Protein AF-A0A838VSC6-F1 (afdb_monomer_lite)

pLDDT: mean 79.63, std 15.93, range [30.81, 96.88]

Sequence (153 aa):
KWQLATQLRRPEQKHLFTVTYDEFTVDNPLNRIFRYVVEKLWQLTRHSGNRQILTGLRYWMDEVTLLPVVTADMGNQIQLSRLNQQYEPLLNLARLFLERLGLQLSASDVTAFSFVFDINQLFERFIIGFIQCHRDEILPPSLKHFVSVVVHD

Secondary structure (DSSP, 8-state):
-B-HHHHTT-GGGTTS--B------S--HHHHHHHHHHHHHHHH---HHHHHHHHHHHHHTTTS---S---HHHHHTPPPPTTTGGGHHHHHHHHHHHHHHHHHHHS-S---------HHHHHHHHHHHHHHHTHHHHS-GGGTTTGGGSS--

Radius of gyration: 22.58 Å; chains: 1; bounding box: 57×46×61 Å

Structure (mmCIF, N/CA/C/O backbone):
data_AF-A0A838VSC6-F1
#
_entry.id   AF-A0A838VSC6-F1
#
loop_
_atom_site.group_PDB
_atom_site.id
_atom_site.type_symbol
_atom_site.label_atom_id
_atom_site.label_alt_id
_atom_site.label_comp_id
_atom_site.label_asym_id
_atom_site.label_entity_id
_atom_site.label_seq_id
_atom_site.pdbx_PDB_ins_code
_atom_site.Cartn_x
_atom_site.Cartn_y
_atom_site.Cartn_z
_atom_site.occupancy
_atom_site.B_iso_or_equiv
_atom_site.auth_seq_id
_atom_site.auth_comp_id
_atom_site.auth_asym_id
_atom_site.auth_atom_id
_atom_site.pdbx_PDB_model_num
ATOM 1 N N . LYS A 1 1 ? 25.404 11.466 -9.692 1.00 54.50 1 LYS A N 1
ATOM 2 C CA . LYS A 1 1 ? 26.857 11.423 -9.419 1.00 54.50 1 LYS A CA 1
ATOM 3 C C . LYS A 1 1 ? 27.555 10.572 -10.481 1.00 54.50 1 LYS A C 1
ATOM 5 O O . LYS A 1 1 ? 27.040 9.536 -10.872 1.00 54.50 1 LYS A O 1
ATOM 10 N N . TRP A 1 2 ? 28.699 11.016 -10.994 1.00 52.53 2 TRP A N 1
ATOM 11 C CA . TRP A 1 2 ? 29.451 10.286 -12.023 1.00 52.53 2 TRP A CA 1
ATOM 12 C C . TRP A 1 2 ? 30.245 9.131 -11.401 1.00 52.53 2 TRP A C 1
ATOM 14 O O . TRP A 1 2 ? 30.943 9.345 -10.411 1.00 52.53 2 TRP A O 1
ATOM 24 N N . GLN A 1 3 ? 30.161 7.920 -11.962 1.00 63.66 3 GLN A N 1
ATOM 25 C CA . GLN A 1 3 ? 30.900 6.755 -11.460 1.00 63.66 3 GLN A CA 1
ATOM 26 C C . GLN A 1 3 ? 32.170 6.494 -12.272 1.00 63.66 3 GLN A C 1
ATOM 28 O O . GLN A 1 3 ? 32.252 5.579 -13.089 1.00 63.66 3 GLN A O 1
ATOM 33 N N . LEU A 1 4 ? 33.198 7.295 -11.991 1.00 61.06 4 LEU A N 1
ATOM 34 C CA . LEU A 1 4 ? 34.511 7.217 -12.641 1.00 61.06 4 LEU A CA 1
ATOM 35 C C . LEU A 1 4 ? 35.179 5.837 -12.507 1.00 61.06 4 LEU A C 1
ATOM 37 O O . LEU A 1 4 ? 35.776 5.350 -13.463 1.00 61.06 4 LEU A O 1
ATOM 41 N N . ALA A 1 5 ? 35.045 5.180 -11.351 1.00 69.88 5 ALA A N 1
ATOM 42 C CA . ALA A 1 5 ? 35.656 3.871 -11.105 1.00 69.88 5 ALA A CA 1
ATOM 43 C C . ALA A 1 5 ? 35.064 2.760 -11.991 1.00 69.88 5 ALA A C 1
ATOM 45 O O . ALA A 1 5 ? 35.792 1.893 -12.471 1.00 69.88 5 ALA A O 1
ATOM 46 N N . THR A 1 6 ? 33.752 2.796 -12.227 1.00 62.44 6 THR A N 1
ATOM 47 C CA . THR A 1 6 ? 33.040 1.836 -13.083 1.00 62.44 6 THR A CA 1
ATOM 48 C C . THR A 1 6 ? 33.321 2.116 -14.561 1.00 62.44 6 THR A C 1
ATOM 50 O O . THR A 1 6 ? 33.541 1.183 -15.330 1.00 62.44 6 THR A O 1
ATOM 53 N N . GLN A 1 7 ? 33.417 3.397 -14.932 1.00 66.69 7 GLN A N 1
ATOM 54 C CA . GLN A 1 7 ? 33.761 3.859 -16.280 1.00 66.69 7 GLN A CA 1
ATOM 55 C C . GLN A 1 7 ? 35.152 3.381 -16.729 1.00 66.69 7 GLN A C 1
ATOM 57 O O . GLN A 1 7 ? 35.326 2.935 -17.860 1.00 66.69 7 GLN A O 1
ATOM 62 N N . LEU A 1 8 ? 36.148 3.435 -15.839 1.00 68.31 8 LEU A N 1
ATOM 63 C CA . LEU A 1 8 ? 37.521 3.030 -16.160 1.00 68.31 8 LEU A CA 1
ATOM 64 C C . LEU A 1 8 ? 37.665 1.523 -16.432 1.00 68.31 8 LEU A C 1
ATOM 66 O O . LEU A 1 8 ? 38.620 1.111 -17.084 1.00 68.31 8 LEU A O 1
ATOM 70 N N . ARG A 1 9 ? 36.723 0.700 -15.948 1.00 70.00 9 ARG A N 1
ATOM 71 C CA . ARG A 1 9 ? 36.725 -0.761 -16.137 1.00 70.00 9 ARG A CA 1
ATOM 72 C C . ARG A 1 9 ? 36.204 -1.206 -17.509 1.00 70.00 9 ARG A C 1
ATOM 74 O O . ARG A 1 9 ? 36.309 -2.391 -17.804 1.00 70.00 9 ARG A O 1
ATOM 81 N N . ARG A 1 10 ? 35.649 -0.297 -18.323 1.00 67.75 10 ARG A N 1
ATOM 82 C CA . ARG A 1 10 ? 35.138 -0.571 -19.682 1.00 67.75 10 ARG A CA 1
ATOM 83 C C . ARG A 1 10 ? 35.673 0.443 -20.706 1.00 67.75 10 ARG A C 1
ATOM 85 O O . ARG A 1 10 ? 34.917 1.272 -21.221 1.00 67.75 10 ARG A O 1
ATOM 92 N N . PRO A 1 11 ? 36.988 0.435 -20.989 1.00 62.94 11 PRO A N 1
ATOM 93 C CA . PRO A 1 11 ? 37.634 1.385 -21.901 1.00 62.94 11 PRO A CA 1
ATOM 94 C C . PRO A 1 11 ? 37.166 1.288 -23.366 1.00 62.94 11 PRO A C 1
ATOM 96 O O . PRO A 1 11 ? 37.436 2.197 -24.149 1.00 62.94 11 PRO A O 1
ATOM 99 N N . GLU A 1 12 ? 36.467 0.222 -23.746 1.00 67.50 12 GLU A N 1
ATOM 100 C CA . GLU A 1 12 ? 35.842 0.005 -25.054 1.00 67.50 12 GLU A CA 1
ATOM 101 C C . GLU A 1 12 ? 34.532 0.797 -25.254 1.00 67.50 12 GLU A C 1
ATOM 103 O O . GLU A 1 12 ? 34.123 1.044 -26.387 1.00 67.50 12 GLU A O 1
ATOM 108 N N . GLN A 1 13 ? 33.904 1.281 -24.175 1.00 65.12 13 GLN A N 1
ATOM 109 C CA . GLN A 1 13 ? 32.624 2.010 -24.191 1.00 65.12 13 GLN A CA 1
ATOM 110 C C . GLN A 1 13 ? 32.787 3.505 -23.855 1.00 65.12 13 GLN A C 1
ATOM 112 O O . GLN A 1 13 ? 31.971 4.090 -23.150 1.00 65.12 13 GLN A O 1
ATOM 117 N N . LYS A 1 14 ? 33.831 4.168 -24.381 1.00 61.12 14 LYS A N 1
ATOM 118 C CA . LYS A 1 14 ? 34.123 5.602 -24.112 1.00 61.12 14 LYS A CA 1
ATOM 119 C C . LYS A 1 14 ? 32.982 6.570 -24.449 1.00 61.12 14 LYS A C 1
ATOM 121 O O . LYS A 1 14 ? 32.961 7.679 -23.929 1.00 61.12 14 LYS A O 1
ATOM 126 N N . HIS A 1 15 ? 32.075 6.164 -25.332 1.00 69.75 15 HIS A N 1
ATOM 127 C CA . HIS A 1 15 ? 30.925 6.947 -25.781 1.00 69.75 15 HIS A CA 1
ATOM 128 C C . HIS A 1 15 ? 29.717 6.865 -24.827 1.00 69.75 15 HIS A C 1
ATOM 130 O O . HIS A 1 15 ? 28.775 7.633 -24.991 1.00 69.75 15 HIS A O 1
ATOM 136 N N . LEU A 1 16 ? 29.732 5.968 -23.832 1.00 61.66 16 LEU A N 1
ATOM 137 C CA . LEU A 1 16 ? 28.656 5.804 -22.852 1.00 61.66 16 LEU A CA 1
ATOM 138 C C . LEU A 1 16 ? 29.139 6.264 -21.479 1.0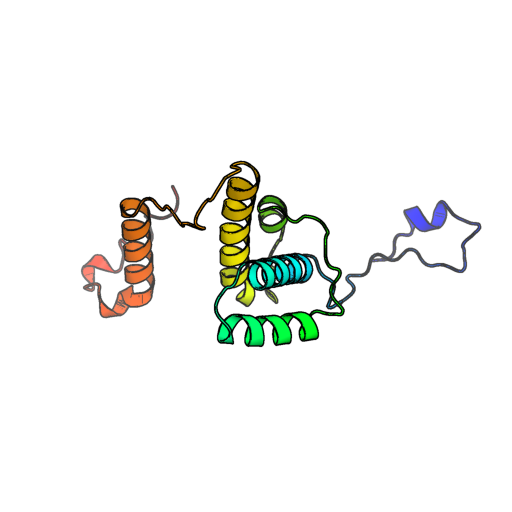0 61.66 16 LEU A C 1
ATOM 140 O O . LEU A 1 16 ? 30.153 5.776 -20.991 1.00 61.66 16 LEU A O 1
ATOM 144 N N . PHE A 1 17 ? 28.426 7.188 -20.838 1.00 67.38 17 PHE A N 1
ATOM 145 C CA . PHE A 1 17 ? 28.776 7.679 -19.505 1.00 67.38 17 PHE A CA 1
ATOM 146 C C . PHE A 1 17 ? 28.038 6.902 -18.414 1.00 67.38 17 PHE A C 1
ATOM 148 O O . PHE A 1 17 ? 26.810 6.877 -18.376 1.00 67.38 17 PHE A O 1
ATOM 155 N N . THR A 1 18 ? 28.785 6.317 -17.479 1.00 54.03 18 THR A N 1
ATOM 156 C CA . THR A 1 18 ? 28.222 5.660 -16.295 1.00 54.03 18 THR A CA 1
ATOM 157 C C . THR A 1 18 ? 27.908 6.714 -15.233 1.00 54.03 18 THR A C 1
ATOM 159 O O . THR A 1 18 ? 28.777 7.139 -14.462 1.00 54.03 18 THR A O 1
ATOM 162 N N . VAL A 1 19 ? 26.656 7.164 -15.195 1.00 58.41 19 VAL A N 1
ATOM 163 C CA . VAL A 1 19 ? 26.163 8.158 -14.233 1.00 58.41 19 VAL A CA 1
ATOM 164 C C . VAL A 1 19 ? 25.074 7.523 -13.377 1.00 58.41 19 VAL A C 1
ATOM 166 O O . VAL A 1 19 ? 24.154 6.908 -13.901 1.00 58.41 19 VAL A O 1
ATOM 169 N N . THR A 1 20 ? 25.150 7.693 -12.057 1.00 48.69 20 THR A N 1
ATOM 170 C CA . THR A 1 20 ? 23.997 7.472 -11.180 1.00 48.69 20 THR A CA 1
ATOM 171 C C . THR A 1 20 ? 23.197 8.763 -11.123 1.00 48.69 20 THR A C 1
ATOM 173 O O . THR A 1 20 ? 23.702 9.780 -10.651 1.00 48.69 20 THR A O 1
ATOM 176 N N . TYR A 1 21 ? 21.979 8.780 -11.635 1.00 53.53 21 TYR A N 1
ATOM 177 C CA . TYR A 1 21 ? 21.078 9.921 -11.520 1.00 53.53 21 TYR A CA 1
ATOM 178 C C . TYR A 1 21 ? 19.758 9.426 -10.936 1.00 53.53 21 TYR A C 1
ATOM 180 O O . TYR A 1 21 ? 19.348 8.301 -11.213 1.00 53.53 21 TYR A O 1
ATOM 188 N N . ASP A 1 22 ? 19.133 10.243 -10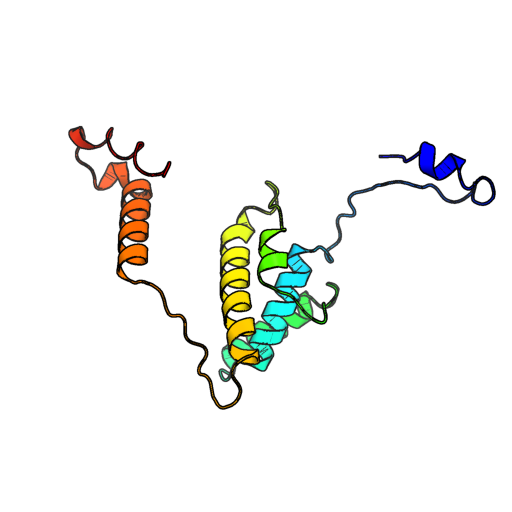.094 1.00 53.75 22 ASP A N 1
ATOM 189 C CA . ASP A 1 22 ? 17.783 9.967 -9.618 1.00 53.75 22 ASP A CA 1
ATOM 190 C C . ASP A 1 22 ? 16.832 10.445 -10.713 1.00 53.75 22 ASP A C 1
ATOM 192 O O . ASP A 1 22 ? 16.562 11.640 -10.848 1.00 53.75 22 ASP A O 1
ATOM 196 N N . GLU A 1 23 ? 16.414 9.523 -11.577 1.00 58.94 23 GLU A N 1
ATOM 197 C CA . GLU A 1 23 ? 15.432 9.819 -12.613 1.00 58.94 23 GLU A CA 1
ATOM 198 C C . GLU A 1 23 ? 14.101 10.180 -11.952 1.00 58.94 23 GLU A C 1
ATOM 200 O O . GLU A 1 23 ? 13.535 9.381 -11.201 1.00 58.94 23 GLU A O 1
ATOM 205 N N . PHE A 1 24 ? 13.583 11.383 -12.221 1.00 64.62 24 PHE A N 1
ATOM 206 C CA . PHE A 1 24 ? 12.227 11.746 -11.819 1.00 64.62 24 PHE A CA 1
ATOM 207 C C . PHE A 1 24 ? 11.236 11.066 -12.765 1.00 64.62 24 PHE A C 1
ATOM 209 O O . PHE A 1 24 ? 10.711 11.672 -13.695 1.00 64.62 24 PHE A O 1
ATOM 216 N N . THR A 1 25 ? 11.047 9.768 -12.551 1.00 79.00 25 THR A N 1
ATOM 217 C CA . THR A 1 25 ? 10.120 8.938 -13.313 1.00 79.00 25 THR A CA 1
ATOM 218 C C . THR A 1 25 ? 8.843 8.682 -12.522 1.00 79.00 25 THR A C 1
ATOM 220 O O . THR A 1 25 ? 8.845 8.534 -11.292 1.00 79.00 25 THR A O 1
ATOM 223 N N . VAL A 1 26 ? 7.731 8.597 -13.251 1.00 81.56 26 VAL A N 1
ATOM 224 C CA . VAL A 1 26 ? 6.447 8.137 -12.714 1.00 81.56 26 VAL A CA 1
ATOM 225 C C . VAL A 1 26 ? 6.565 6.671 -12.267 1.00 81.56 26 VAL A C 1
ATOM 227 O O . VAL A 1 26 ? 5.910 6.265 -11.305 1.00 81.56 26 VAL A O 1
ATOM 230 N N . ASP A 1 27 ? 7.467 5.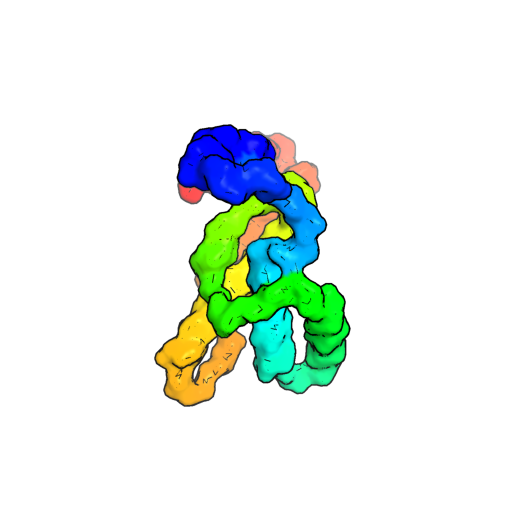897 -12.879 1.00 88.19 27 ASP A N 1
ATOM 231 C CA . ASP A 1 27 ? 7.715 4.490 -12.568 1.00 88.19 27 ASP A CA 1
ATOM 232 C C . ASP A 1 27 ? 8.699 4.284 -11.400 1.00 88.19 27 ASP A C 1
ATOM 234 O O . ASP A 1 27 ? 9.816 3.787 -11.554 1.00 88.19 27 ASP A O 1
ATOM 238 N N . ASN A 1 28 ? 8.282 4.680 -10.198 1.00 89.56 28 ASN A N 1
ATOM 239 C CA . ASN A 1 28 ? 9.059 4.510 -8.968 1.00 89.56 28 ASN A CA 1
ATOM 240 C C . ASN A 1 28 ? 8.491 3.390 -8.066 1.00 89.56 28 ASN A C 1
ATOM 242 O O . ASN A 1 28 ? 7.337 2.986 -8.232 1.00 89.56 28 ASN A O 1
ATOM 246 N N . PRO A 1 29 ? 9.259 2.891 -7.073 1.00 91.19 29 PRO A N 1
ATOM 247 C CA . PRO A 1 29 ? 8.818 1.790 -6.211 1.00 91.19 29 PRO A CA 1
ATOM 248 C C . PRO A 1 29 ? 7.475 2.033 -5.510 1.00 91.19 29 PRO A C 1
ATOM 250 O O . PRO A 1 29 ? 6.655 1.122 -5.443 1.00 91.19 29 PRO A O 1
ATOM 253 N N . LEU A 1 30 ? 7.219 3.258 -5.040 1.00 92.25 30 LEU A N 1
ATOM 254 C CA . LEU A 1 30 ? 5.966 3.625 -4.373 1.00 92.25 30 LEU A CA 1
ATOM 255 C C . LEU A 1 30 ? 4.771 3.477 -5.318 1.00 92.25 30 LEU A C 1
ATOM 257 O O . LEU A 1 30 ? 3.793 2.802 -4.993 1.00 92.25 30 LEU A O 1
ATOM 261 N N . ASN A 1 31 ? 4.890 4.028 -6.523 1.00 93.88 31 ASN A N 1
ATOM 262 C CA . ASN A 1 31 ? 3.847 3.951 -7.535 1.00 93.88 31 ASN A CA 1
ATOM 263 C C . ASN A 1 31 ? 3.629 2.514 -8.027 1.00 93.88 31 ASN A C 1
ATOM 265 O O . ASN A 1 31 ? 2.484 2.128 -8.251 1.00 93.88 31 ASN A O 1
ATOM 269 N N . ARG A 1 32 ? 4.682 1.691 -8.139 1.00 94.56 32 ARG A N 1
ATOM 270 C CA . ARG A 1 32 ? 4.559 0.265 -8.502 1.00 94.56 32 ARG A CA 1
ATOM 271 C C . ARG A 1 32 ? 3.747 -0.525 -7.475 1.00 94.56 32 ARG A C 1
ATOM 273 O O . ARG A 1 32 ? 2.903 -1.337 -7.861 1.00 94.56 32 ARG A O 1
ATOM 280 N N . ILE A 1 33 ? 3.945 -0.256 -6.180 1.00 94.94 33 ILE A N 1
ATOM 281 C CA . ILE A 1 33 ? 3.113 -0.842 -5.116 1.00 94.94 33 ILE A CA 1
ATOM 282 C C . ILE A 1 33 ? 1.662 -0.393 -5.272 1.00 94.94 33 ILE A C 1
ATOM 284 O O . ILE A 1 33 ? 0.758 -1.229 -5.262 1.00 94.94 33 ILE A O 1
ATOM 288 N N . PHE A 1 34 ? 1.425 0.905 -5.470 1.00 95.12 34 PHE A N 1
ATOM 289 C CA . PHE A 1 34 ? 0.071 1.419 -5.665 1.00 95.12 34 PHE A CA 1
ATOM 290 C C . PHE A 1 34 ? -0.609 0.824 -6.902 1.00 95.12 34 PHE A C 1
ATOM 292 O O . PHE A 1 34 ? -1.764 0.412 -6.796 1.00 95.12 34 PHE A O 1
ATOM 299 N N . ARG A 1 35 ? 0.095 0.678 -8.036 1.00 96.00 35 ARG A N 1
ATOM 300 C CA . ARG A 1 35 ? -0.471 0.067 -9.252 1.00 96.00 35 ARG A CA 1
ATOM 301 C C . ARG A 1 35 ? -0.892 -1.369 -8.977 1.00 96.00 35 ARG A C 1
ATOM 303 O O . ARG A 1 35 ? -1.991 -1.766 -9.355 1.00 96.00 35 ARG A O 1
ATOM 310 N N . TYR A 1 36 ? -0.053 -2.133 -8.279 1.00 95.62 36 TYR A N 1
ATOM 311 C CA . TYR A 1 36 ? -0.376 -3.507 -7.905 1.00 95.62 36 TYR A CA 1
ATOM 312 C C . TYR A 1 36 ? -1.613 -3.587 -7.000 1.00 95.62 36 TYR A C 1
ATOM 314 O O . TYR A 1 36 ? -2.515 -4.384 -7.257 1.00 95.62 36 TYR A O 1
ATOM 322 N N . VAL A 1 37 ? -1.693 -2.745 -5.966 1.00 94.69 37 VAL A N 1
ATOM 323 C CA . VAL A 1 37 ? -2.851 -2.707 -5.057 1.00 94.69 37 VAL A CA 1
ATOM 324 C C . VAL A 1 37 ? -4.128 -2.325 -5.807 1.00 94.69 37 VAL A C 1
ATOM 326 O O . VAL A 1 37 ? -5.149 -2.987 -5.635 1.00 94.69 37 VAL A O 1
ATOM 329 N N . VAL A 1 38 ? -4.076 -1.321 -6.687 1.00 95.81 38 VAL A N 1
ATOM 330 C CA . VAL A 1 38 ? -5.209 -0.916 -7.537 1.00 95.81 38 VAL A CA 1
ATOM 331 C C . VAL A 1 38 ? -5.667 -2.067 -8.435 1.00 95.81 38 VAL A C 1
ATOM 333 O O . VAL A 1 38 ? -6.867 -2.332 -8.518 1.00 95.81 38 VAL A O 1
ATOM 336 N N . GLU A 1 39 ? -4.737 -2.789 -9.062 1.00 95.06 39 GLU A N 1
ATOM 337 C CA . GLU A 1 39 ? -5.053 -3.944 -9.908 1.00 95.06 39 GLU A CA 1
ATOM 338 C C . GLU A 1 39 ? -5.761 -5.046 -9.104 1.00 95.06 39 GLU A C 1
ATOM 340 O O . GLU A 1 39 ? -6.786 -5.580 -9.533 1.00 95.06 39 GLU A O 1
ATOM 345 N N . LYS A 1 40 ? -5.271 -5.349 -7.896 1.00 92.12 40 LYS A N 1
ATOM 346 C CA . LYS A 1 40 ? -5.889 -6.347 -7.011 1.00 92.12 40 LYS A CA 1
ATOM 347 C C . LYS A 1 40 ? -7.259 -5.912 -6.505 1.00 92.12 40 LYS A C 1
ATOM 349 O O . LYS A 1 40 ? -8.196 -6.706 -6.541 1.00 92.12 40 LYS A O 1
ATOM 354 N N . LEU A 1 41 ? -7.418 -4.655 -6.100 1.00 92.25 41 LEU A N 1
ATOM 355 C CA . LEU A 1 41 ? -8.716 -4.109 -5.700 1.00 92.25 41 LEU A CA 1
ATOM 356 C C . LEU A 1 41 ? -9.727 -4.156 -6.850 1.00 92.25 41 LEU A C 1
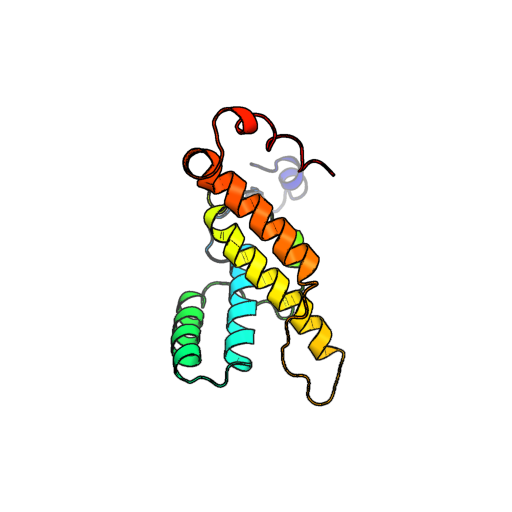ATOM 358 O O . LEU A 1 41 ? -10.892 -4.482 -6.623 1.00 92.25 41 LEU A O 1
ATOM 362 N N . TRP A 1 42 ? -9.296 -3.882 -8.084 1.00 94.19 42 TRP A N 1
ATOM 363 C CA . TRP A 1 42 ? -10.161 -3.961 -9.263 1.00 94.19 42 TRP A CA 1
ATOM 364 C C . TRP A 1 42 ? -10.639 -5.391 -9.540 1.00 94.19 42 TRP A C 1
ATOM 366 O O . TRP A 1 42 ? -11.788 -5.581 -9.935 1.00 94.19 42 TRP A O 1
ATOM 376 N N . GLN A 1 43 ? -9.791 -6.394 -9.293 1.00 90.44 43 GLN A N 1
ATOM 377 C CA . GLN A 1 43 ? -10.142 -7.813 -9.431 1.00 90.44 43 GLN A CA 1
ATOM 378 C C . GLN A 1 43 ? -11.087 -8.300 -8.320 1.00 90.44 43 GLN A C 1
ATOM 380 O O . GLN A 1 43 ? -11.952 -9.135 -8.575 1.00 90.44 43 GLN A O 1
ATOM 385 N N . LEU A 1 44 ? -10.937 -7.784 -7.097 1.00 88.75 44 LEU A N 1
ATOM 386 C CA . LEU A 1 44 ? -11.710 -8.223 -5.928 1.00 88.75 44 LEU A CA 1
ATOM 387 C C . LEU A 1 44 ? -13.047 -7.490 -5.756 1.00 88.75 44 LEU A C 1
ATOM 389 O O . LEU A 1 44 ? -13.977 -8.026 -5.148 1.00 88.75 44 LEU A O 1
ATOM 393 N N . THR A 1 45 ? -13.156 -6.253 -6.242 1.00 90.25 45 THR A N 1
ATOM 394 C CA . THR A 1 45 ? -14.339 -5.421 -6.005 1.00 90.25 45 THR A CA 1
ATOM 395 C C . THR A 1 45 ? -15.585 -5.963 -6.706 1.00 90.25 45 THR A C 1
ATOM 397 O O . THR A 1 45 ? -15.588 -6.264 -7.898 1.00 90.25 45 THR A O 1
ATOM 400 N N . ARG A 1 46 ? -16.692 -6.032 -5.961 1.00 90.50 46 ARG A N 1
ATOM 401 C CA . ARG A 1 46 ? -18.024 -6.381 -6.488 1.00 90.50 46 ARG A CA 1
ATOM 402 C C . ARG A 1 46 ? -18.898 -5.154 -6.754 1.00 90.50 46 ARG A C 1
ATOM 404 O O . ARG A 1 46 ? -19.947 -5.271 -7.377 1.00 90.50 46 ARG A O 1
ATOM 411 N N . HIS A 1 47 ? -18.473 -3.978 -6.290 1.00 93.88 47 HIS A N 1
ATOM 412 C CA . HIS A 1 47 ? -19.234 -2.740 -6.418 1.00 93.88 47 HIS A CA 1
ATOM 413 C C . HIS A 1 47 ? -18.885 -2.021 -7.727 1.00 93.88 47 HIS A C 1
ATOM 415 O O . HIS A 1 47 ? -17.721 -1.692 -7.974 1.00 93.88 47 HIS A O 1
ATOM 421 N N . SER A 1 48 ? -19.893 -1.718 -8.548 1.00 93.38 48 SER A N 1
ATOM 422 C CA . SER A 1 48 ? -19.721 -1.084 -9.865 1.00 93.38 48 SER A CA 1
ATOM 423 C C . SER A 1 48 ? -19.052 0.293 -9.783 1.00 93.38 48 SER A C 1
ATOM 425 O O . SER A 1 48 ? -18.097 0.540 -10.513 1.00 93.38 48 SER A O 1
ATOM 427 N N . GLY A 1 49 ? -19.474 1.149 -8.845 1.00 96.12 49 GLY A N 1
ATOM 428 C CA . GLY A 1 49 ? -18.858 2.465 -8.611 1.00 96.12 49 GLY A CA 1
ATOM 429 C C . GLY A 1 49 ? -17.355 2.391 -8.306 1.00 96.12 49 GLY A C 1
ATOM 430 O O . GLY A 1 49 ? -16.552 3.028 -8.984 1.00 96.12 49 GLY A O 1
ATOM 431 N N . ASN A 1 50 ? -16.943 1.528 -7.369 1.00 93.94 50 ASN A N 1
ATOM 432 C CA . ASN A 1 50 ? -15.522 1.295 -7.087 1.00 93.94 50 ASN A CA 1
ATOM 433 C C . ASN A 1 50 ? -14.777 0.797 -8.328 1.00 93.94 50 ASN A C 1
ATOM 435 O O . ASN A 1 50 ? -13.667 1.243 -8.599 1.00 93.94 50 ASN A O 1
ATOM 439 N N . ARG A 1 51 ? -15.391 -0.100 -9.111 1.00 95.44 51 ARG A N 1
ATOM 440 C CA . ARG A 1 51 ? -14.789 -0.605 -10.348 1.00 95.44 51 ARG A CA 1
ATOM 441 C C . ARG A 1 51 ? -14.554 0.510 -11.368 1.00 95.44 51 ARG A C 1
ATOM 443 O O . ARG A 1 51 ? -13.514 0.501 -12.021 1.00 95.44 51 ARG A O 1
ATOM 450 N N . GLN A 1 52 ? -15.467 1.474 -11.488 1.00 96.44 52 GLN A N 1
ATOM 451 C CA . GLN A 1 52 ? -15.297 2.639 -12.363 1.00 96.44 52 GLN A CA 1
ATOM 452 C C . GLN A 1 52 ? -14.130 3.520 -11.905 1.00 96.44 52 GLN A C 1
ATOM 454 O O . GLN A 1 52 ? -13.243 3.808 -12.708 1.00 96.44 52 GLN A O 1
ATOM 459 N N . ILE A 1 53 ? -14.075 3.864 -10.614 1.00 96.88 53 ILE A N 1
ATOM 460 C CA . ILE A 1 53 ? -12.983 4.666 -10.036 1.00 96.88 53 ILE A CA 1
ATOM 461 C C . ILE A 1 53 ? -11.633 3.970 -10.252 1.00 96.88 53 ILE A C 1
ATOM 463 O O . ILE A 1 53 ? -10.690 4.573 -10.761 1.00 96.88 53 ILE A O 1
ATOM 467 N N . LEU A 1 54 ? -11.555 2.674 -9.938 1.00 96.75 54 LEU A N 1
ATOM 468 C CA . LEU A 1 54 ? -10.342 1.874 -10.106 1.00 96.75 54 LEU A CA 1
ATOM 469 C C . LEU A 1 54 ? -9.938 1.741 -11.577 1.00 96.75 54 LEU A C 1
ATOM 471 O O . LEU A 1 54 ? -8.753 1.738 -11.878 1.00 96.75 54 LEU A O 1
ATOM 475 N N . THR A 1 55 ? -10.892 1.674 -12.508 1.00 96.25 55 THR A N 1
ATOM 476 C CA . THR A 1 55 ? -10.581 1.666 -13.949 1.00 96.25 55 THR A CA 1
ATOM 477 C C . THR A 1 55 ? -9.935 2.981 -14.379 1.00 96.25 55 THR A C 1
ATOM 479 O O . THR A 1 55 ? -8.943 2.954 -15.102 1.00 96.25 55 THR A O 1
ATOM 482 N N . GLY A 1 56 ? -10.438 4.115 -13.880 1.00 96.69 56 GLY A N 1
ATOM 483 C CA . GLY A 1 56 ? -9.795 5.413 -14.072 1.00 96.69 56 GLY A CA 1
ATOM 484 C C . GLY A 1 56 ? -8.369 5.420 -13.523 1.00 96.69 56 GLY A C 1
ATOM 485 O O . GLY A 1 56 ? -7.439 5.759 -14.246 1.00 96.69 56 GLY A O 1
ATOM 486 N N . LEU A 1 57 ? -8.169 4.970 -12.281 1.00 95.31 57 LEU A N 1
ATOM 487 C CA . LEU A 1 57 ? -6.834 4.890 -11.674 1.00 95.31 57 LEU A CA 1
ATOM 488 C C . LEU A 1 57 ? -5.874 4.002 -12.477 1.00 95.31 57 LEU A C 1
ATOM 490 O O . LEU A 1 57 ? -4.736 4.396 -12.699 1.00 95.31 57 LEU A O 1
ATOM 494 N N . ARG A 1 58 ? -6.328 2.844 -12.972 1.00 95.31 58 ARG A N 1
ATOM 495 C CA . ARG A 1 58 ? -5.511 1.963 -13.827 1.00 95.31 58 ARG A CA 1
ATOM 496 C C . ARG A 1 58 ? -5.034 2.675 -15.089 1.00 95.31 58 ARG A C 1
ATOM 498 O O . ARG A 1 58 ? -3.879 2.507 -15.455 1.00 95.31 58 ARG A O 1
ATOM 505 N N . TYR A 1 59 ? -5.898 3.477 -15.711 1.00 95.12 59 TYR A N 1
ATOM 506 C CA . TYR A 1 59 ? -5.538 4.283 -16.878 1.00 95.12 59 TYR A CA 1
ATOM 507 C C . TYR A 1 59 ? -4.472 5.337 -16.540 1.00 95.12 59 TYR A C 1
ATOM 509 O O . TYR A 1 59 ? -3.475 5.447 -17.242 1.00 95.12 59 TYR A O 1
ATOM 517 N N . TRP A 1 60 ? -4.622 6.056 -15.423 1.00 93.12 60 TRP A N 1
ATOM 518 C CA . TRP A 1 60 ? -3.618 7.032 -14.967 1.00 93.12 60 TRP A CA 1
ATOM 519 C C . TRP A 1 60 ? -2.263 6.406 -14.612 1.00 93.12 60 TRP A C 1
ATOM 521 O O . TRP A 1 60 ? -1.250 7.098 -14.610 1.00 93.12 60 TRP A O 1
ATOM 531 N N . MET A 1 61 ? -2.236 5.113 -14.294 1.00 93.94 61 MET A N 1
ATOM 532 C CA . MET A 1 61 ? -1.029 4.387 -13.894 1.00 93.94 61 MET A CA 1
ATOM 533 C C . MET A 1 61 ? -0.440 3.531 -15.019 1.00 93.94 61 MET A C 1
ATOM 535 O O . MET A 1 61 ? 0.387 2.661 -14.741 1.00 93.94 61 MET A O 1
ATOM 539 N N . ASP A 1 62 ? -0.848 3.741 -16.272 1.00 92.81 62 ASP A N 1
ATOM 540 C CA . ASP A 1 62 ? -0.432 2.872 -17.375 1.00 92.81 62 ASP A CA 1
ATOM 541 C C . ASP A 1 62 ? 1.091 2.897 -17.619 1.00 92.81 62 ASP A C 1
ATOM 543 O O . ASP A 1 62 ? 1.690 1.865 -17.924 1.00 92.81 62 ASP A O 1
ATOM 547 N N . GLU A 1 63 ? 1.741 4.030 -17.337 1.00 91.62 63 GLU A N 1
ATOM 548 C CA . GLU A 1 63 ? 3.197 4.217 -17.446 1.00 91.62 63 GLU A CA 1
ATOM 549 C C . GLU A 1 63 ? 4.010 3.576 -16.298 1.00 91.62 63 GLU A C 1
ATOM 551 O O . GLU A 1 63 ? 5.233 3.482 -16.377 1.00 91.62 63 GLU A O 1
ATOM 556 N N . VAL A 1 64 ? 3.365 3.129 -15.214 1.00 94.19 64 VAL A N 1
ATOM 557 C CA . VAL A 1 64 ? 4.043 2.613 -14.007 1.00 94.19 64 VAL A CA 1
ATOM 558 C C . VAL A 1 64 ? 4.200 1.104 -14.091 1.00 94.19 64 VAL A C 1
ATOM 560 O O . VAL A 1 64 ? 3.205 0.420 -14.010 1.00 94.19 64 VAL A O 1
ATOM 563 N N . THR A 1 65 ? 5.379 0.507 -14.146 1.00 93.31 65 THR A N 1
ATOM 564 C CA . THR A 1 65 ? 5.524 -0.949 -14.335 1.00 93.31 65 THR A CA 1
ATOM 565 C C . THR A 1 65 ? 4.693 -1.787 -13.339 1.00 93.31 65 THR A C 1
ATOM 567 O O . THR A 1 65 ? 4.860 -1.691 -12.121 1.00 93.31 65 THR A O 1
ATOM 570 N N . LEU A 1 66 ? 3.804 -2.656 -13.845 1.00 94.50 66 LEU A N 1
ATOM 571 C CA . LEU A 1 66 ? 3.057 -3.598 -13.004 1.00 94.50 66 LEU A CA 1
ATOM 572 C C . LEU A 1 66 ? 3.961 -4.769 -12.600 1.00 94.50 66 LEU A C 1
ATOM 574 O O . LEU A 1 66 ? 4.352 -5.584 -13.434 1.00 94.50 66 LEU A O 1
ATOM 578 N N . LEU A 1 67 ? 4.265 -4.870 -11.308 1.00 92.94 67 LEU A N 1
ATOM 579 C CA . LEU A 1 67 ? 5.018 -5.998 -10.765 1.00 92.94 67 LEU A CA 1
ATOM 580 C C . LEU A 1 67 ? 4.134 -7.257 -10.684 1.00 92.94 67 LEU A C 1
ATOM 582 O O . LEU A 1 67 ? 2.952 -7.149 -10.356 1.00 92.94 67 LEU A O 1
ATOM 586 N N . PRO A 1 68 ? 4.686 -8.460 -10.934 1.00 88.94 68 PRO A N 1
ATOM 587 C CA . PRO A 1 68 ? 3.910 -9.701 -10.898 1.00 88.94 68 PRO A CA 1
ATOM 588 C C . PRO A 1 68 ? 3.444 -10.059 -9.482 1.00 88.94 68 PRO A C 1
ATOM 590 O O . PRO A 1 68 ? 2.343 -10.578 -9.301 1.00 88.94 68 PRO A O 1
ATOM 593 N N . VAL A 1 69 ? 4.275 -9.769 -8.477 1.00 88.56 69 VAL A N 1
ATOM 594 C CA . VAL A 1 69 ? 3.999 -10.000 -7.057 1.00 88.56 69 VAL A CA 1
ATOM 595 C C . VAL A 1 69 ? 4.554 -8.828 -6.259 1.00 88.56 69 VAL A C 1
ATOM 597 O O . VAL A 1 69 ? 5.687 -8.403 -6.483 1.00 88.56 69 VAL A O 1
ATOM 600 N N . VAL A 1 70 ? 3.759 -8.337 -5.312 1.00 90.69 70 VAL A N 1
ATOM 601 C CA . VAL A 1 70 ? 4.167 -7.341 -4.318 1.00 90.69 70 VAL A CA 1
ATOM 602 C C . VAL A 1 70 ? 3.765 -7.851 -2.939 1.00 90.69 70 VAL A C 1
ATOM 604 O O . VAL A 1 70 ? 2.635 -8.305 -2.755 1.00 90.69 70 VAL A O 1
ATOM 607 N N . THR A 1 71 ? 4.689 -7.782 -1.981 1.00 89.38 71 THR A N 1
ATOM 608 C CA . THR A 1 71 ? 4.465 -8.167 -0.579 1.00 89.38 71 THR A CA 1
ATOM 609 C C . THR A 1 71 ? 4.456 -6.941 0.333 1.00 89.38 71 THR A C 1
ATOM 611 O O . THR A 1 71 ? 4.921 -5.863 -0.043 1.00 89.38 71 THR A O 1
ATOM 614 N N . ALA A 1 72 ? 3.945 -7.102 1.554 1.00 88.00 72 ALA A N 1
ATOM 615 C CA . ALA A 1 72 ? 3.976 -6.043 2.561 1.00 88.00 72 ALA A CA 1
ATOM 616 C C . ALA A 1 72 ? 5.411 -5.593 2.900 1.00 88.00 72 ALA A C 1
ATOM 618 O O . ALA A 1 72 ? 5.657 -4.397 3.046 1.00 88.00 72 ALA A O 1
ATOM 619 N N . ASP A 1 73 ? 6.374 -6.523 2.911 1.00 89.50 73 ASP A N 1
ATOM 620 C CA . ASP A 1 73 ? 7.792 -6.226 3.158 1.00 89.50 73 ASP A CA 1
ATOM 621 C C . ASP A 1 73 ? 8.387 -5.271 2.123 1.00 89.50 73 ASP A C 1
ATOM 623 O O . ASP A 1 73 ? 9.145 -4.369 2.479 1.00 89.50 73 ASP A O 1
ATOM 627 N N . MET A 1 74 ? 7.994 -5.402 0.849 1.00 90.94 74 MET A N 1
ATOM 628 C CA . MET A 1 74 ? 8.392 -4.440 -0.186 1.00 90.94 74 MET A CA 1
ATOM 629 C C . MET A 1 74 ? 7.881 -3.035 0.145 1.00 90.94 74 MET A C 1
ATOM 631 O O . MET A 1 74 ? 8.589 -2.055 -0.068 1.00 90.94 74 MET A O 1
ATOM 635 N N . GLY A 1 75 ? 6.676 -2.930 0.714 1.00 87.69 75 GLY A N 1
ATOM 636 C CA . GLY A 1 75 ? 6.135 -1.674 1.228 1.00 87.69 75 GLY A CA 1
ATOM 637 C C . GLY A 1 75 ? 6.916 -1.138 2.424 1.00 87.69 75 GLY A C 1
ATOM 638 O O . GLY A 1 75 ? 7.111 0.072 2.517 1.00 87.69 75 GLY A O 1
ATOM 639 N N . ASN A 1 76 ? 7.379 -2.000 3.331 1.00 88.88 76 ASN A N 1
ATOM 640 C CA . ASN A 1 76 ? 8.168 -1.615 4.510 1.00 88.88 76 ASN A CA 1
ATOM 641 C C . ASN A 1 76 ? 9.559 -1.080 4.141 1.00 88.88 76 ASN A C 1
ATOM 643 O O . ASN A 1 76 ? 10.082 -0.203 4.822 1.00 88.88 76 ASN A O 1
ATOM 647 N N . GLN A 1 77 ? 10.128 -1.544 3.027 1.00 90.50 77 GLN A N 1
ATOM 648 C CA . GLN A 1 77 ? 11.408 -1.060 2.501 1.00 90.50 77 GLN A CA 1
ATOM 649 C C . GLN A 1 77 ? 11.324 0.334 1.859 1.00 90.50 77 GLN A C 1
ATOM 651 O O . GLN A 1 77 ? 12.359 0.966 1.636 1.00 90.50 77 GLN A O 1
ATOM 656 N N . ILE A 1 78 ? 10.119 0.837 1.563 1.00 88.94 78 ILE A N 1
ATOM 657 C CA . ILE A 1 78 ? 9.958 2.176 0.995 1.00 88.94 78 ILE A CA 1
ATOM 658 C C . ILE A 1 78 ? 10.256 3.235 2.050 1.00 88.94 78 ILE A C 1
ATOM 660 O O . ILE A 1 78 ? 9.518 3.406 3.021 1.00 88.94 78 ILE A O 1
ATOM 664 N N . GLN A 1 79 ? 11.306 4.007 1.788 1.00 87.38 79 GLN A N 1
ATOM 665 C CA . GLN A 1 79 ? 11.638 5.202 2.547 1.00 87.38 79 GLN A CA 1
ATOM 666 C C . GLN A 1 79 ? 10.925 6.409 1.940 1.00 87.38 79 GLN A C 1
ATOM 668 O O . GLN A 1 79 ? 11.156 6.778 0.785 1.00 87.38 79 GLN A O 1
ATOM 673 N N . LEU A 1 80 ? 10.041 7.028 2.720 1.00 88.12 80 LEU A N 1
ATOM 674 C CA . LEU A 1 80 ? 9.358 8.245 2.304 1.00 88.12 80 LEU A CA 1
ATOM 675 C C . LEU A 1 80 ? 10.295 9.440 2.458 1.00 88.12 80 LEU A C 1
ATOM 677 O O . LEU A 1 80 ? 10.832 9.707 3.531 1.00 88.12 80 LEU A O 1
ATOM 681 N N . SER A 1 81 ? 10.481 10.174 1.366 1.00 87.06 81 SER A N 1
ATOM 682 C CA . SER A 1 81 ? 11.143 11.474 1.396 1.00 87.06 81 SER A CA 1
ATOM 683 C C . SER A 1 81 ? 10.153 12.564 1.814 1.00 87.06 81 SER A C 1
ATOM 685 O O . SER A 1 81 ? 8.937 12.376 1.738 1.00 87.06 81 SER A O 1
ATOM 687 N N . ARG A 1 82 ? 10.661 13.755 2.154 1.00 83.06 82 ARG A N 1
ATOM 688 C CA . ARG A 1 82 ? 9.834 14.943 2.442 1.00 83.06 82 ARG A CA 1
ATOM 689 C C . ARG A 1 82 ? 8.801 15.242 1.344 1.00 83.06 82 ARG A C 1
ATOM 691 O O . ARG A 1 82 ? 7.725 15.739 1.643 1.00 83.06 82 ARG A O 1
ATOM 698 N N . LEU A 1 83 ? 9.119 14.943 0.082 1.00 83.81 83 LEU A N 1
ATOM 699 C CA . LEU A 1 83 ? 8.218 15.175 -1.056 1.00 83.81 83 LEU A CA 1
ATOM 700 C C . LEU A 1 83 ? 7.064 14.163 -1.112 1.00 83.81 83 LEU A C 1
ATOM 702 O O . LEU A 1 83 ? 5.990 14.482 -1.613 1.00 83.81 83 LEU A O 1
ATOM 706 N N . ASN A 1 84 ? 7.277 12.961 -0.576 1.00 85.00 84 ASN A N 1
ATOM 707 C CA . ASN A 1 84 ? 6.328 11.852 -0.651 1.00 85.00 84 ASN A CA 1
ATOM 708 C C . ASN A 1 84 ? 5.612 11.584 0.678 1.00 85.00 84 ASN A C 1
ATOM 710 O O . ASN A 1 84 ? 4.783 10.682 0.748 1.00 85.00 84 ASN A O 1
ATOM 714 N N . GLN A 1 85 ? 5.903 12.359 1.722 1.00 88.94 85 GLN A N 1
ATOM 715 C CA . GLN A 1 85 ? 5.374 12.152 3.071 1.00 88.94 85 GLN A CA 1
ATOM 716 C C . GLN A 1 85 ? 3.839 12.181 3.123 1.00 88.94 85 GLN A C 1
ATOM 718 O O . GLN A 1 85 ? 3.230 11.416 3.861 1.00 88.94 85 GLN A O 1
ATOM 723 N N . GLN A 1 86 ? 3.193 12.977 2.267 1.00 90.62 86 GLN A N 1
ATOM 724 C CA . GLN A 1 86 ? 1.730 13.002 2.148 1.00 90.62 86 GLN A CA 1
ATOM 725 C C . GLN A 1 86 ? 1.108 11.650 1.748 1.00 90.62 86 GLN A C 1
ATOM 727 O O . GLN A 1 86 ? -0.071 11.420 1.998 1.00 90.62 86 GLN A O 1
ATOM 732 N N . TYR A 1 87 ? 1.886 10.749 1.138 1.00 91.19 87 TYR A N 1
ATOM 733 C CA . TYR A 1 87 ? 1.431 9.415 0.744 1.00 91.19 87 TYR A CA 1
ATOM 734 C C . TYR A 1 87 ? 1.594 8.372 1.850 1.00 91.19 87 TYR A C 1
ATOM 736 O O . TYR A 1 87 ? 1.203 7.225 1.646 1.00 91.19 87 TYR A O 1
ATOM 744 N N . GLU A 1 88 ? 2.134 8.734 3.015 1.00 92.19 88 GLU A N 1
ATOM 745 C CA . GLU A 1 88 ? 2.293 7.817 4.145 1.00 92.19 88 GLU A CA 1
ATOM 746 C C . GLU A 1 88 ? 0.987 7.109 4.541 1.00 92.19 88 GLU A C 1
ATOM 748 O O . GLU A 1 88 ? 0.998 5.877 4.632 1.00 92.19 88 GLU A O 1
ATOM 753 N N . PRO A 1 89 ? -0.164 7.800 4.683 1.00 91.81 89 PRO A N 1
ATOM 754 C CA . PRO A 1 89 ? -1.414 7.124 5.020 1.00 91.81 89 PRO A CA 1
ATOM 755 C C . PRO A 1 89 ? -1.834 6.117 3.943 1.00 91.81 89 PRO A C 1
ATOM 757 O O . PRO A 1 89 ? -2.306 5.024 4.254 1.00 91.81 89 PRO A O 1
ATOM 760 N N . LEU A 1 90 ? -1.614 6.457 2.669 1.00 93.25 90 LEU A N 1
ATOM 761 C CA . LEU A 1 90 ? -1.940 5.587 1.542 1.00 93.25 90 LEU A CA 1
ATOM 762 C C . LEU A 1 90 ? -1.016 4.363 1.484 1.00 93.25 90 LEU A C 1
ATOM 764 O O . LEU A 1 90 ? -1.481 3.251 1.241 1.00 93.25 90 LEU A O 1
ATOM 768 N N . LEU A 1 91 ? 0.278 4.546 1.756 1.00 93.75 91 LEU A N 1
ATOM 769 C CA . LEU A 1 91 ? 1.243 3.454 1.857 1.00 93.75 91 LEU A CA 1
ATOM 770 C C . LEU A 1 91 ? 0.907 2.519 3.023 1.00 93.75 91 LEU A C 1
ATOM 772 O O . LEU A 1 91 ? 0.991 1.304 2.867 1.00 93.75 91 LEU A O 1
ATOM 776 N N . ASN A 1 92 ? 0.462 3.055 4.159 1.00 92.00 92 ASN A N 1
ATOM 777 C CA . ASN A 1 92 ? 0.022 2.246 5.294 1.00 92.00 92 ASN A CA 1
ATOM 778 C C . ASN A 1 92 ? -1.224 1.416 4.957 1.00 92.00 92 ASN A C 1
ATOM 780 O O . ASN A 1 92 ? -1.261 0.225 5.263 1.00 92.00 92 ASN A O 1
ATOM 784 N N . LEU A 1 93 ? -2.202 1.995 4.251 1.00 91.44 93 LEU A N 1
ATOM 785 C CA . LEU A 1 93 ? -3.356 1.242 3.746 1.00 91.44 93 LEU A CA 1
ATOM 786 C C . LEU A 1 93 ? -2.941 0.152 2.750 1.00 91.44 93 LEU A C 1
ATOM 788 O O . LEU A 1 93 ? -3.443 -0.969 2.824 1.00 91.44 93 LEU A O 1
ATOM 792 N N . ALA A 1 94 ? -2.006 0.454 1.848 1.00 92.88 94 ALA A N 1
ATOM 793 C CA . ALA A 1 94 ? -1.465 -0.518 0.905 1.00 92.88 94 ALA A CA 1
ATOM 794 C C . ALA A 1 94 ? -0.767 -1.684 1.624 1.00 92.88 94 ALA A C 1
ATOM 796 O O . ALA A 1 94 ? -1.044 -2.838 1.307 1.00 92.88 94 ALA A O 1
ATOM 797 N N . ARG A 1 95 ? 0.085 -1.405 2.621 1.00 92.12 95 ARG A N 1
ATOM 798 C CA . ARG A 1 95 ? 0.751 -2.430 3.448 1.00 92.12 95 ARG A CA 1
ATOM 799 C C . ARG A 1 95 ? -0.271 -3.339 4.126 1.00 92.12 95 ARG A C 1
ATOM 801 O O . ARG A 1 95 ? -0.233 -4.550 3.935 1.00 92.12 95 ARG A O 1
ATOM 808 N N . LEU A 1 96 ? -1.242 -2.742 4.811 1.00 88.88 96 LEU A N 1
ATOM 809 C CA . LEU A 1 96 ? -2.306 -3.449 5.522 1.00 88.88 96 LEU A CA 1
ATOM 810 C C . LEU A 1 96 ? -3.120 -4.348 4.573 1.00 88.88 96 LEU A C 1
ATOM 812 O O . LEU A 1 96 ? -3.412 -5.506 4.882 1.00 88.88 96 LEU A O 1
ATOM 816 N N . PHE A 1 97 ? -3.438 -3.847 3.377 1.00 89.38 97 PHE A N 1
ATOM 817 C CA . PHE A 1 97 ? -4.102 -4.630 2.338 1.00 89.38 97 PHE A CA 1
ATOM 818 C C . PHE A 1 97 ? -3.248 -5.821 1.866 1.00 89.38 97 PHE A C 1
ATOM 820 O O . PHE A 1 97 ? -3.757 -6.938 1.759 1.00 89.38 97 PHE A O 1
ATOM 827 N N . LEU A 1 98 ? -1.953 -5.608 1.616 1.00 89.00 98 LEU A N 1
ATOM 828 C CA . LEU A 1 98 ? -1.029 -6.638 1.129 1.00 89.00 98 LEU A CA 1
ATOM 829 C C . LEU A 1 98 ? -0.766 -7.747 2.155 1.00 89.00 98 LEU A C 1
ATOM 831 O O . LEU A 1 98 ? -0.719 -8.917 1.774 1.00 89.00 98 LEU A O 1
ATOM 835 N N . GLU A 1 99 ? -0.641 -7.410 3.440 1.00 85.75 99 GLU A N 1
ATOM 836 C CA . GLU A 1 99 ? -0.486 -8.392 4.525 1.00 85.75 99 GLU A CA 1
ATOM 837 C C . GLU A 1 99 ? -1.654 -9.381 4.552 1.00 85.75 99 GLU A C 1
ATOM 839 O O . GLU A 1 99 ? -1.471 -10.594 4.655 1.00 85.75 99 GLU A O 1
ATOM 844 N N . ARG A 1 100 ? -2.880 -8.867 4.415 1.00 78.56 100 ARG A N 1
ATOM 845 C CA . ARG A 1 100 ? -4.099 -9.682 4.444 1.00 78.56 100 ARG A CA 1
ATOM 846 C C . ARG A 1 100 ? -4.314 -10.447 3.137 1.00 78.56 100 ARG A C 1
ATOM 848 O O . ARG A 1 100 ? -4.766 -11.589 3.180 1.00 78.56 100 ARG A O 1
ATOM 855 N N . LEU A 1 101 ? -3.938 -9.871 1.993 1.00 76.62 101 LEU A N 1
ATOM 856 C CA . LEU A 1 101 ? -3.995 -10.551 0.696 1.00 76.62 101 LEU A CA 1
ATOM 857 C C . LEU A 1 101 ? -3.102 -11.806 0.666 1.00 76.62 101 LEU A C 1
ATOM 859 O O . LEU A 1 101 ? -3.524 -12.846 0.161 1.00 76.62 101 LEU A O 1
ATOM 863 N N . GLY A 1 102 ? -1.892 -11.731 1.234 1.00 65.50 102 GLY A N 1
ATOM 864 C CA . GLY A 1 102 ? -0.981 -12.879 1.332 1.00 65.50 102 GLY A CA 1
ATOM 865 C C . GLY A 1 102 ? -1.547 -14.028 2.178 1.00 65.50 102 GLY A C 1
ATOM 866 O O . GLY A 1 102 ? -1.425 -15.197 1.805 1.00 65.50 102 GLY A O 1
ATOM 867 N N . LEU A 1 103 ? -2.240 -13.696 3.272 1.00 63.25 103 LEU A N 1
ATOM 868 C CA . LEU A 1 103 ? -2.913 -14.678 4.130 1.00 63.25 103 LEU A CA 1
ATOM 869 C C . LEU A 1 103 ? -4.076 -15.373 3.406 1.00 63.25 103 LEU A C 1
ATOM 871 O O . LEU A 1 103 ? -4.230 -16.585 3.530 1.00 63.25 103 LEU A O 1
ATOM 875 N N . GLN A 1 104 ? -4.858 -14.641 2.605 1.00 61.03 104 GLN A N 1
ATOM 876 C CA . GLN A 1 104 ? -5.964 -15.227 1.837 1.00 61.03 104 GLN A CA 1
ATOM 877 C C . GLN A 1 104 ? -5.502 -16.208 0.758 1.00 61.03 104 GLN A C 1
ATOM 879 O O . GLN A 1 104 ? -6.114 -17.259 0.603 1.00 61.03 104 GLN A O 1
ATOM 884 N N . LEU A 1 105 ? -4.427 -15.896 0.025 1.00 60.62 105 LEU A N 1
ATOM 885 C CA . LEU A 1 105 ? -3.885 -16.796 -1.006 1.00 60.62 105 LEU A CA 1
ATOM 886 C C . LEU A 1 105 ? -3.416 -18.137 -0.425 1.00 60.62 105 LEU A C 1
ATOM 888 O O . LEU A 1 105 ? -3.449 -19.149 -1.118 1.00 60.62 105 LEU A O 1
ATOM 892 N N . SER A 1 106 ? -3.001 -18.141 0.843 1.00 59.50 106 SER A N 1
ATOM 893 C CA . SER A 1 106 ? -2.530 -19.339 1.544 1.00 59.50 106 SER A CA 1
ATOM 894 C C . SER A 1 106 ? -3.675 -20.219 2.072 1.00 59.50 106 SER A C 1
ATOM 896 O O . SER A 1 106 ? -3.453 -21.390 2.366 1.00 59.50 106 SER A O 1
ATOM 898 N N . ALA A 1 107 ? -4.892 -19.676 2.190 1.00 58.31 107 ALA A N 1
ATOM 899 C CA . ALA A 1 107 ? -6.071 -20.354 2.728 1.00 58.31 107 ALA A CA 1
ATOM 900 C C . ALA A 1 107 ? -7.132 -20.542 1.626 1.00 58.31 107 ALA A C 1
ATOM 902 O O . ALA A 1 107 ? -8.004 -19.695 1.419 1.00 58.31 107 ALA A O 1
ATOM 903 N N . SER A 1 108 ? -7.043 -21.648 0.887 1.00 51.38 108 SER A N 1
ATOM 904 C CA . SER A 1 108 ? -7.998 -22.012 -0.165 1.00 51.38 108 SER A CA 1
ATOM 905 C C . SER A 1 108 ? -9.313 -22.548 0.413 1.00 51.38 108 SER A C 1
ATOM 907 O O . SER A 1 108 ? -9.294 -23.578 1.079 1.00 51.38 108 SER A O 1
ATOM 909 N N . ASP A 1 109 ? -10.411 -21.835 0.126 1.00 49.50 109 ASP A N 1
ATOM 910 C CA . ASP A 1 109 ? -11.813 -22.297 -0.044 1.00 49.50 109 ASP A CA 1
ATOM 911 C C . ASP A 1 109 ? -12.857 -21.363 0.589 1.00 49.50 109 ASP A C 1
ATOM 913 O O . ASP A 1 109 ? -13.663 -21.745 1.423 1.00 49.50 109 ASP A O 1
ATOM 917 N N . VAL A 1 110 ? -12.926 -20.125 0.084 1.00 53.94 110 VAL A N 1
ATOM 918 C CA . VAL A 1 110 ? -13.881 -19.071 0.489 1.00 53.94 110 VAL A CA 1
ATOM 919 C C . VAL A 1 110 ? -13.469 -18.362 1.780 1.00 53.94 110 VAL A C 1
ATOM 921 O O . VAL A 1 110 ? -13.945 -18.646 2.874 1.00 53.94 110 VAL A O 1
ATOM 924 N N . THR A 1 111 ? -12.621 -17.342 1.642 1.00 51.34 111 THR A N 1
ATOM 925 C CA . THR A 1 111 ? -12.278 -16.441 2.745 1.00 51.34 111 THR A CA 1
ATOM 926 C C . THR A 1 111 ? -12.746 -15.025 2.420 1.00 51.34 111 THR A C 1
ATOM 928 O O . THR A 1 111 ? -12.310 -14.395 1.457 1.00 51.34 111 THR A O 1
ATOM 931 N N . ALA A 1 112 ? -13.687 -14.512 3.214 1.00 54.12 112 ALA A N 1
ATOM 932 C CA . ALA A 1 112 ? -14.037 -13.099 3.187 1.00 54.12 112 ALA A CA 1
ATOM 933 C C . ALA A 1 112 ? -12.797 -12.279 3.575 1.00 54.12 112 ALA A C 1
ATOM 935 O O . ALA A 1 112 ? -12.111 -12.609 4.543 1.00 54.12 112 ALA A O 1
ATOM 936 N N . PHE A 1 113 ? -12.496 -11.222 2.818 1.00 58.59 113 PHE A N 1
ATOM 937 C CA . PHE A 1 113 ? -11.447 -10.277 3.191 1.00 58.59 113 PHE A CA 1
ATOM 938 C C . PHE A 1 113 ? -11.904 -9.562 4.466 1.00 58.59 113 PHE A C 1
ATOM 940 O O . PHE A 1 113 ? -12.834 -8.759 4.428 1.00 58.59 113 PHE A O 1
ATOM 947 N N . SER A 1 114 ? -11.312 -9.931 5.603 1.00 60.41 114 SER A N 1
ATOM 948 C CA . SER A 1 114 ? -11.673 -9.418 6.922 1.00 60.41 114 SER A CA 1
ATOM 949 C C . SER A 1 114 ? -10.458 -8.795 7.589 1.00 60.41 114 SER A C 1
ATOM 951 O O . SER A 1 114 ? -9.361 -9.363 7.603 1.00 60.41 114 SER A O 1
ATOM 953 N N . PHE A 1 115 ? -10.665 -7.616 8.164 1.00 65.38 115 PHE A N 1
ATOM 954 C CA . PHE A 1 115 ? -9.688 -6.978 9.020 1.00 65.38 115 PHE A CA 1
ATOM 955 C C . PHE A 1 115 ? -9.982 -7.331 10.474 1.00 65.38 115 PHE A C 1
ATOM 957 O O . PHE A 1 115 ? -10.890 -6.777 11.086 1.00 65.38 115 PHE A O 1
ATOM 964 N N . VAL A 1 116 ? -9.200 -8.256 11.028 1.00 68.94 116 VAL A N 1
ATOM 965 C CA . VAL A 1 116 ? -9.194 -8.504 12.472 1.00 68.94 116 VAL A CA 1
ATOM 966 C C . VAL A 1 116 ? -8.116 -7.626 13.100 1.00 68.94 116 VAL A C 1
ATOM 968 O O . VAL A 1 116 ? -6.947 -7.711 12.710 1.00 68.94 116 VAL A O 1
ATOM 971 N N . PHE A 1 117 ? -8.526 -6.781 14.042 1.00 73.88 117 PHE A N 1
ATOM 972 C CA . PHE A 1 117 ? -7.656 -5.954 14.875 1.00 73.88 117 PHE A CA 1
ATOM 973 C C . PHE A 1 117 ? -7.965 -6.232 16.346 1.00 73.88 117 PHE A C 1
ATOM 975 O O . PHE A 1 117 ? -9.115 -6.510 16.689 1.00 73.88 117 PHE A O 1
ATOM 982 N N . ASP A 1 118 ? -6.959 -6.114 17.212 1.00 82.06 118 ASP A N 1
ATOM 983 C CA . ASP A 1 118 ? -7.208 -5.988 18.647 1.00 82.06 118 ASP A CA 1
ATOM 984 C C . ASP A 1 118 ? -7.834 -4.612 18.901 1.00 82.06 118 ASP A C 1
ATOM 986 O O . ASP A 1 118 ? -7.174 -3.573 18.807 1.00 82.06 118 ASP A O 1
ATOM 990 N N . ILE A 1 119 ? -9.142 -4.609 19.157 1.00 87.31 119 ILE A N 1
ATOM 991 C CA . ILE A 1 119 ? -9.915 -3.381 19.335 1.00 87.31 119 ILE A CA 1
ATOM 992 C C . ILE A 1 119 ? -9.466 -2.612 20.580 1.00 87.31 119 ILE A C 1
ATOM 994 O O . ILE A 1 119 ? -9.548 -1.386 20.565 1.00 87.31 119 ILE A O 1
ATOM 998 N N . ASN A 1 120 ? -8.929 -3.279 21.608 1.00 89.56 120 ASN A N 1
ATOM 999 C CA . ASN A 1 120 ? -8.438 -2.592 22.803 1.00 89.56 120 ASN A CA 1
ATOM 1000 C C . ASN A 1 120 ? -7.205 -1.752 22.462 1.00 89.56 120 ASN A C 1
ATOM 1002 O O . ASN A 1 120 ? -7.199 -0.543 22.682 1.00 89.56 120 ASN A O 1
ATOM 1006 N N . GLN A 1 121 ? -6.209 -2.365 21.816 1.00 88.19 121 GLN A N 1
ATOM 1007 C CA . GLN A 1 121 ? -4.999 -1.656 21.391 1.00 88.19 121 GLN A CA 1
ATOM 1008 C C . GLN A 1 121 ? -5.311 -0.537 20.393 1.00 88.19 121 GLN A C 1
ATOM 1010 O O . GLN A 1 121 ? -4.735 0.550 20.463 1.00 88.19 121 GLN A O 1
ATOM 1015 N N . LEU A 1 122 ? -6.232 -0.780 19.454 1.00 87.88 122 LEU A N 1
ATOM 1016 C CA . LEU A 1 122 ? -6.655 0.246 18.503 1.00 87.88 122 LEU A CA 1
ATOM 1017 C C . LEU A 1 122 ? -7.325 1.427 19.217 1.00 87.88 122 LEU A C 1
ATOM 1019 O O . LEU A 1 122 ? -7.025 2.577 18.898 1.00 87.88 122 LEU A O 1
ATOM 1023 N N . PHE A 1 123 ? -8.205 1.147 20.179 1.00 89.94 123 PHE A N 1
ATOM 1024 C CA . PHE A 1 123 ? -8.893 2.168 20.960 1.00 89.94 123 PHE A CA 1
ATOM 1025 C C . PHE A 1 123 ? -7.910 3.007 21.781 1.00 89.94 123 PHE A C 1
ATOM 1027 O O . PHE A 1 123 ? -7.949 4.233 21.703 1.00 89.94 123 PHE A O 1
ATOM 1034 N N . GLU A 1 124 ? -6.986 2.375 22.505 1.00 91.88 124 GLU A N 1
ATOM 1035 C CA . GLU A 1 124 ? -5.975 3.077 23.303 1.00 91.88 124 GLU A CA 1
ATOM 1036 C C . GLU A 1 124 ? -5.130 4.018 22.439 1.00 91.88 124 GLU A C 1
ATOM 1038 O O . GLU A 1 124 ? -5.018 5.213 22.730 1.00 91.88 124 GLU A O 1
ATOM 1043 N N . ARG A 1 125 ? -4.600 3.514 21.318 1.00 89.62 125 ARG A N 1
ATOM 1044 C CA . ARG A 1 125 ? -3.791 4.320 20.391 1.00 89.62 125 ARG A CA 1
ATOM 1045 C C . ARG A 1 125 ? -4.598 5.454 19.762 1.00 89.62 125 ARG A C 1
ATOM 1047 O O . ARG A 1 125 ? -4.068 6.552 19.591 1.00 89.62 125 ARG A O 1
ATOM 1054 N N . PHE A 1 126 ? -5.871 5.214 19.447 1.00 90.94 126 PHE A N 1
ATOM 1055 C CA . PHE A 1 126 ? -6.771 6.248 18.944 1.00 90.94 126 PHE A CA 1
ATOM 1056 C C . PHE A 1 126 ? -6.969 7.371 19.968 1.00 90.94 126 PHE A C 1
ATOM 1058 O O . PHE A 1 126 ? -6.798 8.537 19.619 1.00 90.94 126 PHE A O 1
ATOM 1065 N N . ILE A 1 127 ? -7.277 7.040 21.227 1.00 91.38 127 ILE A N 1
ATOM 1066 C CA . ILE A 1 127 ? -7.487 8.038 22.285 1.00 91.38 127 ILE A CA 1
ATOM 1067 C C . ILE A 1 127 ? -6.214 8.854 22.531 1.00 91.38 127 ILE A C 1
ATOM 1069 O O . ILE A 1 127 ? -6.293 10.078 22.644 1.00 91.38 127 ILE A O 1
ATOM 1073 N N . ILE A 1 128 ? -5.040 8.213 22.544 1.00 90.38 128 ILE A N 1
ATOM 1074 C CA . ILE A 1 128 ? -3.750 8.909 22.677 1.00 90.38 128 ILE A CA 1
ATOM 1075 C C . ILE A 1 128 ? -3.570 9.932 21.550 1.00 90.38 128 ILE A C 1
ATOM 1077 O O . ILE A 1 128 ? -3.331 11.109 21.826 1.00 90.38 128 ILE A O 1
ATOM 1081 N N . GLY A 1 129 ? -3.726 9.512 20.291 1.00 88.94 129 GLY A N 1
ATOM 1082 C CA . GLY A 1 129 ? -3.595 10.410 19.141 1.00 88.94 129 GLY A CA 1
ATOM 1083 C C . GLY A 1 129 ? -4.631 11.538 19.157 1.00 88.94 129 GLY A C 1
ATOM 1084 O O . GLY A 1 129 ? -4.299 12.698 18.920 1.00 88.94 129 GLY A O 1
ATOM 1085 N N . PHE A 1 130 ? -5.877 11.226 19.517 1.00 89.75 130 PHE A N 1
ATOM 1086 C CA . PHE A 1 130 ? -6.959 12.202 19.611 1.00 89.75 130 PHE A CA 1
ATOM 1087 C C . PHE A 1 130 ? -6.664 13.299 20.642 1.00 89.75 130 PHE A C 1
ATOM 1089 O O . PHE A 1 130 ? -6.799 14.485 20.328 1.00 89.75 130 PHE A O 1
ATOM 1096 N N . ILE A 1 131 ? -6.207 12.917 21.841 1.00 89.31 131 ILE A N 1
ATOM 1097 C CA . ILE A 1 131 ? -5.821 13.856 22.904 1.00 89.31 131 ILE A CA 1
ATOM 1098 C C . ILE A 1 131 ? -4.604 14.686 22.485 1.00 89.31 131 ILE A C 1
ATOM 1100 O O . ILE A 1 131 ? -4.549 15.874 22.794 1.00 89.31 131 ILE A O 1
ATOM 1104 N N . GLN A 1 132 ? -3.635 14.102 21.777 1.00 85.44 132 GLN A N 1
ATOM 1105 C CA . GLN A 1 132 ? -2.471 14.841 21.277 1.00 85.44 132 GLN A CA 1
ATOM 1106 C C . GLN A 1 132 ? -2.867 15.921 20.263 1.00 85.44 132 GLN A C 1
ATOM 1108 O O . GLN A 1 132 ? -2.380 17.046 20.363 1.00 85.44 132 GLN A O 1
ATOM 1113 N N . CYS A 1 133 ? -3.771 15.609 19.329 1.00 87.69 133 CYS A N 1
ATOM 1114 C CA . CYS A 1 133 ? -4.244 16.566 18.327 1.00 87.69 133 CYS A CA 1
ATOM 1115 C C . CYS A 1 133 ? -5.100 17.694 18.924 1.00 87.69 133 CYS A C 1
ATOM 1117 O O . CYS A 1 133 ? -5.003 18.825 18.464 1.00 87.69 133 CYS A O 1
ATOM 1119 N N . HIS A 1 134 ? -5.903 17.408 19.953 1.00 87.31 134 HIS A N 1
ATOM 1120 C CA . HIS A 1 134 ? -6.855 18.363 20.546 1.00 87.31 134 HIS A CA 1
ATOM 1121 C C . HIS A 1 134 ? -6.453 18.793 21.963 1.00 87.31 134 HIS A C 1
ATOM 1123 O O . HIS A 1 134 ? -7.292 19.161 22.790 1.00 87.31 134 HIS A O 1
ATOM 1129 N N . ARG A 1 135 ? -5.150 18.733 22.266 1.00 82.19 135 ARG A N 1
ATOM 1130 C CA . ARG A 1 135 ? -4.597 18.950 23.610 1.00 82.19 135 ARG A CA 1
ATOM 1131 C C . ARG A 1 135 ? -5.076 20.257 24.232 1.00 82.19 135 ARG A C 1
ATOM 1133 O O . ARG A 1 135 ? -5.376 20.296 25.423 1.00 82.19 135 ARG A O 1
ATOM 1140 N N . ASP A 1 136 ? -5.127 21.317 23.430 1.00 81.94 136 ASP A N 1
ATOM 1141 C CA . ASP A 1 136 ? -5.448 22.660 23.905 1.00 81.94 136 ASP A CA 1
ATOM 1142 C C . ASP A 1 136 ? -6.928 22.892 24.191 1.00 81.94 136 ASP A C 1
ATOM 1144 O O . ASP A 1 136 ? -7.234 23.724 25.047 1.00 81.94 136 ASP A O 1
ATOM 1148 N N . GLU A 1 137 ? -7.805 22.141 23.527 1.00 84.00 137 GLU A N 1
ATOM 1149 C CA . GLU A 1 137 ? -9.260 22.228 23.666 1.00 84.00 137 GLU A CA 1
ATOM 1150 C C . GLU A 1 137 ? -9.789 21.301 24.768 1.00 84.00 137 GLU A C 1
ATOM 1152 O O . GLU A 1 137 ? -10.745 21.644 25.459 1.00 84.00 137 GLU A O 1
ATOM 1157 N N . ILE A 1 138 ? -9.161 20.134 24.954 1.00 83.06 138 ILE A N 1
ATOM 1158 C CA . ILE A 1 138 ? -9.676 19.073 25.831 1.00 83.06 138 ILE A CA 1
ATOM 1159 C C . ILE A 1 138 ? -9.020 19.089 27.214 1.00 83.06 138 ILE A C 1
ATOM 1161 O O . ILE A 1 138 ? -9.693 18.833 28.215 1.00 83.06 138 ILE A O 1
ATOM 1165 N N . LEU A 1 139 ? -7.708 19.347 27.305 1.00 80.12 139 LEU A N 1
ATOM 1166 C CA . LEU A 1 139 ? -7.001 19.208 28.577 1.00 80.12 139 LEU A CA 1
ATOM 1167 C C . LEU A 1 139 ? -7.029 20.505 29.396 1.00 80.12 139 LEU A C 1
ATOM 1169 O O . LEU A 1 139 ? -6.639 21.567 28.895 1.00 80.12 139 LEU A O 1
ATOM 1173 N N . PRO A 1 140 ? -7.381 20.428 30.694 1.00 80.75 140 PRO A N 1
ATOM 1174 C CA . PRO A 1 140 ? -7.241 21.562 31.593 1.00 80.75 140 PRO A CA 1
ATOM 1175 C C . PRO A 1 140 ? -5.760 21.971 31.720 1.00 80.75 140 PRO A C 1
ATOM 1177 O O . PRO A 1 140 ? -4.873 21.123 31.570 1.00 80.75 140 PRO A O 1
ATOM 1180 N N . PRO A 1 141 ? -5.461 23.246 32.046 1.00 74.12 141 PRO A N 1
ATOM 1181 C CA . PRO A 1 141 ? -4.096 23.786 32.053 1.00 74.12 141 PRO A CA 1
ATOM 1182 C C . PRO A 1 141 ? -3.086 22.965 32.869 1.00 74.12 141 PRO A C 1
ATOM 1184 O O . PRO A 1 141 ? -1.923 22.870 32.493 1.00 74.12 141 PRO A O 1
ATOM 1187 N N . SER A 1 142 ? -3.534 22.318 33.949 1.00 74.81 142 SER A N 1
ATOM 1188 C CA . SER A 1 142 ? -2.719 21.478 34.836 1.00 74.81 142 SER A CA 1
ATOM 1189 C C . SER A 1 142 ? -2.210 20.181 34.194 1.00 74.81 142 SER A C 1
ATOM 1191 O O . SER A 1 142 ? -1.147 19.691 34.566 1.00 74.81 142 SER A O 1
ATOM 1193 N N . LEU A 1 143 ? -2.933 19.626 33.218 1.00 71.38 143 LEU A N 1
ATOM 1194 C CA . LEU A 1 143 ? -2.583 18.365 32.549 1.00 71.38 143 LEU A CA 1
ATOM 1195 C C . LEU A 1 143 ? -1.889 18.575 31.201 1.00 71.38 143 LEU A C 1
ATOM 1197 O O . LEU A 1 143 ? -1.406 17.621 30.586 1.00 71.38 143 LEU A O 1
ATOM 1201 N N . LYS A 1 144 ? -1.743 19.833 30.770 1.00 67.00 144 LYS A N 1
ATOM 1202 C CA . LYS A 1 144 ? -1.079 20.185 29.515 1.00 67.00 144 LYS A CA 1
ATOM 1203 C C . LYS A 1 144 ? 0.404 19.832 29.471 1.00 67.00 144 LYS A C 1
ATOM 1205 O O . LYS A 1 144 ? 0.951 19.892 28.386 1.00 67.00 144 LYS A O 1
ATOM 1210 N N . HIS A 1 145 ? 1.065 19.397 30.544 1.00 67.06 145 HIS A N 1
ATOM 1211 C CA . HIS A 1 145 ? 2.485 18.996 30.507 1.00 67.06 145 HIS A CA 1
ATOM 1212 C C . HIS A 1 145 ? 2.728 17.474 30.494 1.00 67.06 145 HIS A C 1
ATOM 1214 O O . HIS A 1 145 ? 3.810 17.046 30.106 1.00 67.06 145 HIS A O 1
ATOM 1220 N N . PHE A 1 146 ? 1.73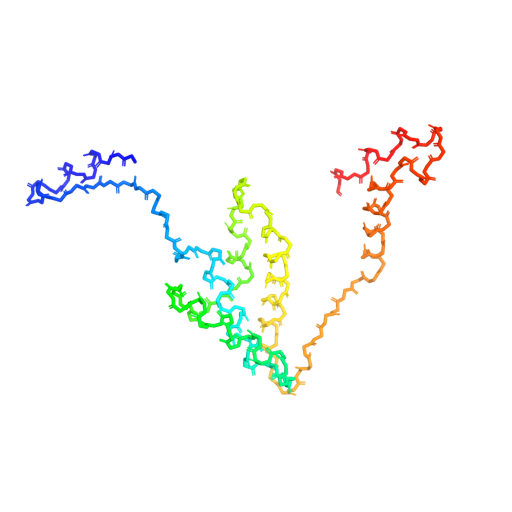2 16.645 30.828 1.00 61.88 146 PHE A N 1
ATOM 1221 C CA . PHE A 1 146 ? 1.939 15.211 31.098 1.00 61.88 146 PHE A CA 1
ATOM 1222 C C . PHE A 1 146 ? 1.975 14.299 29.859 1.00 61.88 146 PHE A C 1
ATOM 1224 O O . PHE A 1 146 ? 2.642 13.270 29.871 1.00 61.88 146 PHE A O 1
ATOM 1231 N N . VAL A 1 147 ? 1.295 14.660 28.768 1.00 56.50 147 VAL A N 1
ATOM 1232 C CA . VAL A 1 147 ? 1.059 13.729 27.640 1.00 56.50 147 VAL A CA 1
ATOM 1233 C C . VAL A 1 147 ? 2.287 13.522 26.733 1.00 56.50 147 VAL A C 1
ATOM 1235 O O . VAL A 1 147 ? 2.304 12.612 25.910 1.00 56.50 147 VAL A O 1
ATOM 1238 N N . SER A 1 148 ? 3.359 14.300 26.897 1.00 52.44 148 SER A N 1
ATOM 1239 C CA . SER A 1 148 ? 4.549 14.186 26.037 1.00 52.44 148 SER A CA 1
ATOM 1240 C C . SER A 1 148 ? 5.424 12.946 26.317 1.00 52.44 148 SER A C 1
ATOM 1242 O O . SER A 1 148 ? 6.368 12.711 25.571 1.00 52.44 148 SER A O 1
ATOM 1244 N N . VAL A 1 149 ? 5.148 12.166 27.373 1.00 48.78 149 VAL A N 1
ATOM 1245 C CA . VAL A 1 149 ? 6.075 11.134 27.892 1.00 48.78 149 VAL A CA 1
ATOM 1246 C C . VAL A 1 149 ? 5.739 9.697 27.445 1.00 48.78 149 VAL A C 1
ATOM 1248 O O . VAL A 1 149 ? 6.593 8.826 27.528 1.00 48.78 149 VAL A O 1
ATOM 1251 N N . VAL A 1 150 ? 4.545 9.417 26.914 1.00 47.53 150 VAL A N 1
ATOM 1252 C CA . VAL A 1 150 ? 4.017 8.029 26.857 1.00 47.53 150 VAL A CA 1
ATOM 1253 C C . VAL A 1 150 ? 4.306 7.263 25.543 1.00 47.53 150 VAL A C 1
ATOM 1255 O O . VAL A 1 150 ? 3.800 6.169 25.364 1.00 47.53 150 VAL A O 1
ATOM 1258 N N . VAL A 1 151 ? 5.111 7.774 24.599 1.00 40.34 151 VAL A N 1
ATOM 1259 C CA . VAL A 1 151 ? 5.261 7.133 23.256 1.00 40.34 151 VAL A CA 1
ATOM 1260 C C . VAL A 1 151 ? 6.699 6.703 22.916 1.00 40.34 151 VAL A C 1
ATOM 1262 O O . VAL A 1 151 ? 7.075 6.691 21.752 1.00 40.34 151 VAL A O 1
ATOM 1265 N N . HIS A 1 152 ? 7.536 6.378 23.905 1.00 32.44 152 HIS A N 1
ATOM 1266 C CA . HIS A 1 152 ? 8.886 5.836 23.641 1.00 32.44 152 HIS A CA 1
ATOM 1267 C C . HIS A 1 152 ? 9.073 4.355 24.001 1.00 32.44 152 HIS A C 1
ATOM 1269 O O . HIS A 1 152 ? 10.201 3.881 23.896 1.00 32.44 1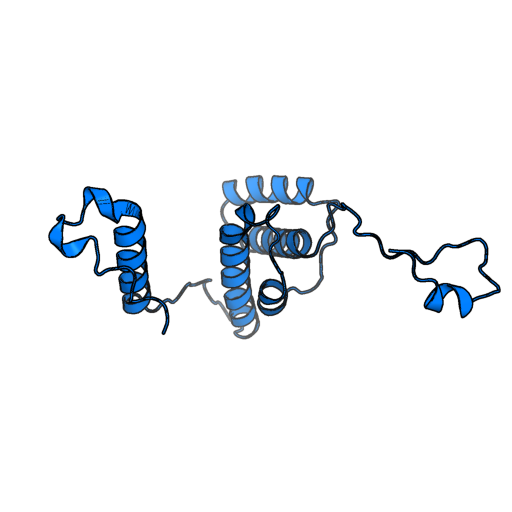52 HIS A O 1
ATOM 1275 N N . ASP A 1 153 ? 7.999 3.631 24.329 1.00 30.81 153 ASP A N 1
ATOM 1276 C CA . ASP A 1 153 ? 8.032 2.179 24.558 1.00 30.81 153 ASP A CA 1
ATOM 1277 C C . ASP A 1 153 ? 7.133 1.431 23.562 1.00 30.81 153 ASP A C 1
ATOM 1279 O O . ASP A 1 153 ? 5.983 1.885 23.337 1.00 30.81 153 ASP A O 1
#

Foldseek 3Di:
DFDPVVVVVCPVPVVDTRDDDDDPDCQDLLLLLVLQLLVVCLVPDPDPVSVVVSVVVNVVSVRHDHDPDDALVSLVPDDDDPVRVVCVVVSVVSSQQRNQVVVVVVDPDDDDSDDDDPVVVVVVVVVLVVCVVCVPPPDDPVCSPPSPPPPPD